Protein AF-A0A7J8LSW7-F1 (afdb_monomer_lite)

Sequence (97 aa):
MAKDQLQVLNALDVAKTQWYHFTAIIIAGMGFFTDAYDLFCISLVTKLLGRIYYHKEGDSTPGTLPSNVSAAINAVAFCGTLAGQLFFGWLGDKMGR

pLDDT: mean 74.0, std 12.19, range [49.66, 90.75]

Foldseek 3Di:
DVVVVVVVVVVVVPPPPDVVVVVVCVVVCVVVVVLVVVLVVLVVVQQVCQQPPQDDPPDPDRRHRPPVVSVVSNVVSVVVVVVVCVVVVVVCVVVPD

Radius of gyration: 23.47 Å; chains: 1; bounding box: 64×25×52 Å

Structure (mmCIF, N/CA/C/O backbone):
data_AF-A0A7J8LSW7-F1
#
_entry.id   AF-A0A7J8LSW7-F1
#
loop_
_atom_site.group_PDB
_atom_site.id
_atom_site.type_symbol
_atom_site.label_atom_id
_atom_site.label_alt_id
_atom_site.label_comp_id
_atom_site.label_asym_id
_atom_site.label_entity_id
_atom_site.label_seq_id
_atom_site.pdbx_PDB_ins_code
_atom_site.Cartn_x
_atom_site.Cartn_y
_atom_site.Cartn_z
_atom_site.occupancy
_atom_site.B_iso_or_equiv
_atom_site.auth_seq_id
_atom_site.auth_comp_id
_atom_site.auth_as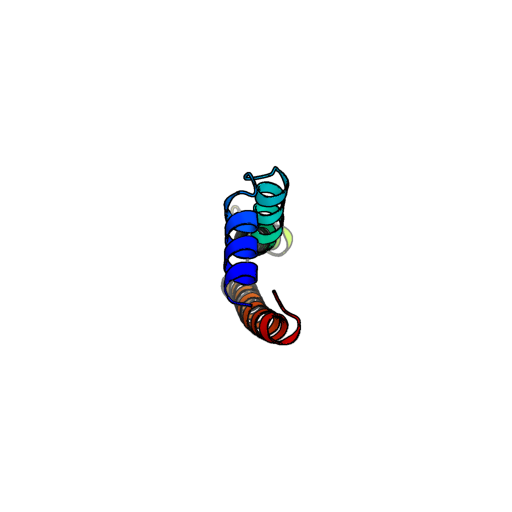ym_id
_atom_site.auth_atom_id
_atom_site.pdbx_PDB_model_num
ATOM 1 N N . MET A 1 1 ? -34.797 -7.515 30.763 1.00 53.44 1 MET A N 1
ATOM 2 C CA . MET A 1 1 ? -34.463 -7.347 29.331 1.00 53.44 1 MET A CA 1
ATOM 3 C C . MET A 1 1 ? -34.016 -5.932 28.977 1.00 53.44 1 MET A C 1
ATOM 5 O O . MET A 1 1 ? -32.828 -5.768 28.773 1.00 53.44 1 MET A O 1
ATOM 9 N N . ALA A 1 2 ? -34.869 -4.895 28.946 1.00 58.81 2 ALA A N 1
ATOM 10 C CA . ALA A 1 2 ? -34.408 -3.535 28.586 1.00 58.81 2 ALA A CA 1
ATOM 11 C C . ALA A 1 2 ? -33.471 -2.881 29.632 1.00 58.81 2 ALA A C 1
ATOM 13 O O . ALA A 1 2 ? -32.554 -2.148 29.274 1.00 58.81 2 ALA A O 1
ATOM 14 N N . LYS A 1 3 ? -33.662 -3.185 30.925 1.00 59.66 3 LYS A N 1
ATOM 15 C CA . LYS A 1 3 ? -32.779 -2.724 32.015 1.00 59.66 3 LYS A CA 1
ATOM 16 C C . LYS A 1 3 ? -31.377 -3.341 31.958 1.00 59.66 3 LYS A C 1
ATOM 18 O O . LYS A 1 3 ? -30.410 -2.629 32.193 1.00 59.66 3 LYS A O 1
ATOM 23 N N . ASP A 1 4 ? -31.269 -4.618 31.589 1.00 60.50 4 ASP A N 1
ATOM 24 C CA . ASP A 1 4 ? -29.978 -5.311 31.457 1.00 60.50 4 ASP A CA 1
ATOM 25 C C . ASP A 1 4 ? -29.140 -4.720 30.316 1.00 60.50 4 ASP A C 1
ATOM 27 O O . ASP A 1 4 ? -27.945 -4.501 30.469 1.00 60.50 4 ASP A O 1
ATOM 31 N N . GLN A 1 5 ? -29.783 -4.378 29.193 1.00 58.84 5 GLN A N 1
ATOM 32 C CA . GLN A 1 5 ? -29.134 -3.723 28.050 1.00 58.84 5 GLN A CA 1
ATOM 33 C C . GLN A 1 5 ? -28.595 -2.334 28.427 1.00 58.84 5 GLN A C 1
ATOM 35 O O . GLN A 1 5 ? -27.455 -2.011 28.115 1.00 58.84 5 GLN A O 1
ATOM 40 N N . LEU A 1 6 ? -29.374 -1.536 29.168 1.00 6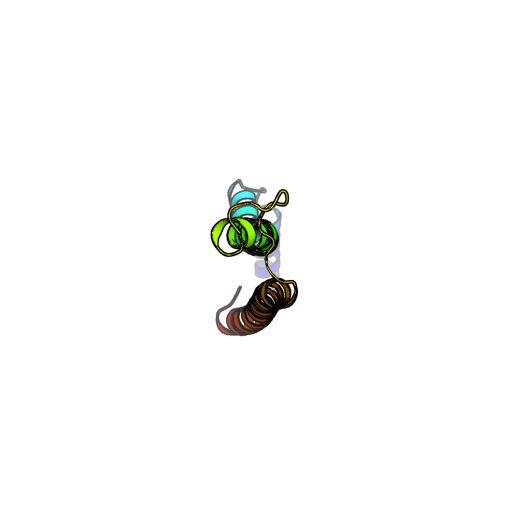2.38 6 LEU A N 1
ATOM 41 C CA . LEU A 1 6 ? -28.931 -0.232 29.680 1.00 62.38 6 LEU A CA 1
ATOM 42 C C . LEU A 1 6 ? -27.750 -0.349 30.652 1.00 62.38 6 LEU A C 1
ATOM 44 O O . LEU A 1 6 ? -26.869 0.506 30.651 1.00 62.38 6 LEU A O 1
ATOM 48 N N . GLN A 1 7 ? -27.714 -1.405 31.463 1.00 60.81 7 GLN A N 1
ATOM 49 C CA . GLN A 1 7 ? -26.630 -1.655 32.409 1.00 60.81 7 GLN A CA 1
ATOM 50 C C . GLN A 1 7 ? -25.342 -2.110 31.706 1.00 60.81 7 GLN A C 1
ATOM 52 O O . GLN A 1 7 ? -24.259 -1.693 32.105 1.00 60.81 7 GLN A O 1
ATOM 57 N N . VAL A 1 8 ? -25.453 -2.900 30.632 1.00 61.69 8 VAL A N 1
ATOM 58 C CA . VAL A 1 8 ? -24.318 -3.270 29.770 1.00 61.69 8 VAL A CA 1
ATOM 59 C C . VAL A 1 8 ? -23.788 -2.058 29.006 1.00 61.69 8 VAL A C 1
ATOM 61 O O . VAL A 1 8 ? -22.577 -1.864 28.981 1.00 61.69 8 VAL A O 1
ATOM 64 N N . LEU A 1 9 ? -24.663 -1.208 28.450 1.00 59.03 9 LEU A N 1
ATOM 65 C CA . LEU A 1 9 ? -24.242 0.044 27.810 1.00 59.03 9 LEU A CA 1
ATOM 66 C C . LEU A 1 9 ? -23.510 0.955 28.799 1.00 59.03 9 LEU A C 1
ATOM 68 O O . LEU A 1 9 ? -22.448 1.460 28.468 1.00 59.03 9 LEU A O 1
ATOM 72 N N . ASN A 1 10 ? -24.030 1.116 30.018 1.00 63.12 10 ASN A N 1
ATOM 73 C CA . ASN A 1 10 ? -23.414 1.952 31.050 1.00 63.12 10 ASN A CA 1
ATOM 74 C C . ASN A 1 10 ? -22.081 1.357 31.554 1.00 63.12 10 ASN A C 1
ATOM 76 O O . ASN A 1 10 ? -21.122 2.085 31.768 1.00 63.12 10 ASN A O 1
ATOM 80 N N . ALA A 1 11 ? -21.963 0.028 31.658 1.00 61.81 11 ALA A N 1
ATOM 81 C CA . ALA A 1 11 ? -20.691 -0.637 31.958 1.00 61.81 11 ALA A CA 1
ATOM 82 C C . ALA A 1 11 ? -19.654 -0.489 30.827 1.00 61.81 11 ALA A C 1
ATOM 84 O O . ALA A 1 11 ? -18.459 -0.413 31.113 1.00 61.81 11 ALA A O 1
ATOM 85 N N . LEU A 1 12 ? -20.102 -0.419 29.566 1.00 58.81 12 LEU A N 1
ATOM 86 C CA . LEU A 1 12 ? -19.259 -0.090 28.413 1.00 58.81 12 LEU A CA 1
ATOM 87 C C . LEU A 1 12 ? -18.822 1.386 28.434 1.00 58.81 12 LEU A C 1
ATOM 89 O O . LEU A 1 12 ? -17.667 1.676 28.148 1.00 58.81 12 LEU A O 1
ATOM 93 N N . ASP A 1 13 ? -19.727 2.298 28.805 1.00 59.97 13 ASP A N 1
ATOM 94 C CA . ASP A 1 13 ? -19.505 3.757 28.853 1.00 59.97 13 ASP A CA 1
ATOM 95 C C . ASP A 1 13 ? -18.608 4.179 30.034 1.00 59.97 13 ASP A C 1
ATOM 97 O O . ASP A 1 13 ? -17.842 5.137 29.957 1.00 59.97 13 ASP A O 1
ATOM 101 N N . VAL A 1 14 ? -18.674 3.436 31.144 1.00 58.91 14 VAL A N 1
ATOM 102 C CA . VAL A 1 14 ? -17.860 3.644 32.356 1.00 58.91 14 VAL A CA 1
ATOM 103 C C . VAL A 1 14 ? -16.513 2.909 32.280 1.00 58.91 14 VAL A C 1
ATOM 105 O O . VAL A 1 14 ? -15.633 3.123 33.123 1.00 58.91 14 VAL A O 1
ATOM 108 N N . ALA A 1 15 ? -16.293 2.073 31.259 1.00 56.78 15 ALA A N 1
ATOM 109 C CA . ALA A 1 15 ? -14.999 1.452 31.020 1.00 56.78 15 ALA A CA 1
ATOM 110 C C . ALA A 1 15 ? -13.966 2.539 30.678 1.00 56.78 15 ALA A C 1
ATOM 112 O O . ALA A 1 15 ? -13.942 3.093 29.581 1.00 56.78 15 ALA A O 1
ATOM 113 N N . LYS A 1 16 ? -13.099 2.861 31.649 1.00 52.31 16 LYS A N 1
ATOM 114 C CA . LYS A 1 16 ? -11.978 3.796 31.476 1.00 52.31 16 LYS A CA 1
ATOM 115 C C . LYS A 1 16 ? -11.238 3.478 30.180 1.00 52.31 16 LYS A C 1
ATOM 117 O O . LYS A 1 16 ? -10.964 2.308 29.918 1.00 52.31 16 LYS A O 1
ATOM 122 N N . THR A 1 17 ? -10.833 4.511 29.439 1.00 56.62 17 THR A N 1
ATOM 123 C CA . THR A 1 17 ? -9.901 4.409 28.308 1.00 56.62 17 THR A CA 1
ATOM 124 C C . THR A 1 17 ? -8.616 3.731 28.774 1.00 56.62 17 THR A C 1
ATOM 126 O O . THR A 1 17 ? -7.686 4.354 29.287 1.00 56.62 17 THR A O 1
ATOM 129 N N . GLN A 1 18 ? -8.618 2.409 28.692 1.00 56.91 18 GLN A N 1
ATOM 130 C CA . GLN A 1 18 ? -7.546 1.549 29.148 1.00 56.91 18 GLN A CA 1
ATOM 131 C C . GLN A 1 18 ? -6.441 1.609 28.094 1.00 56.91 18 GLN A C 1
ATOM 133 O O . GLN A 1 18 ? -6.732 1.793 26.912 1.00 56.91 18 GLN A O 1
ATOM 138 N N . TRP A 1 19 ? -5.188 1.372 28.482 1.00 63.81 19 TRP A N 1
ATOM 139 C CA . TRP A 1 19 ? -4.070 1.212 27.539 1.00 63.81 19 TRP A CA 1
ATOM 140 C C . TRP A 1 19 ? -4.393 0.270 26.363 1.00 63.81 19 TRP A C 1
ATOM 142 O O . TRP A 1 19 ? -3.922 0.483 25.255 1.00 63.81 19 TRP A O 1
ATOM 152 N N . TYR A 1 20 ? -5.287 -0.696 26.576 1.00 65.81 20 TYR A N 1
ATOM 153 C CA . TYR A 1 20 ? -5.825 -1.589 25.551 1.00 65.81 20 TYR A CA 1
ATOM 154 C C . TYR A 1 20 ? -6.575 -0.887 24.410 1.00 65.81 20 TYR A C 1
ATOM 156 O O . TYR A 1 20 ? -6.474 -1.343 23.279 1.00 65.81 20 TYR A O 1
ATOM 164 N N . HIS A 1 21 ? -7.289 0.215 24.660 1.00 74.25 21 HIS A N 1
ATOM 165 C CA . HIS A 1 21 ? -7.946 0.983 23.593 1.00 74.25 21 HIS A CA 1
ATOM 166 C C . HIS A 1 21 ? -6.902 1.663 22.705 1.00 74.25 21 HIS A C 1
ATOM 168 O O . HIS A 1 21 ? -7.026 1.658 21.485 1.00 74.25 21 HIS A O 1
ATOM 174 N N . PHE A 1 22 ? -5.830 2.182 23.307 1.00 78.56 22 PHE A N 1
ATOM 175 C CA . PHE A 1 22 ? -4.708 2.748 22.564 1.00 78.56 22 PHE A CA 1
ATOM 176 C C . PHE A 1 22 ? -3.982 1.674 21.744 1.00 78.56 22 PHE A C 1
ATOM 178 O O . PHE A 1 22 ? -3.734 1.866 20.557 1.00 78.56 22 PHE A O 1
ATOM 185 N N . THR A 1 23 ? -3.715 0.504 22.334 1.00 79.06 23 THR A N 1
ATOM 186 C CA . THR A 1 23 ? -3.127 -0.633 21.614 1.00 79.06 23 THR A CA 1
ATOM 187 C C . THR A 1 23 ? -4.033 -1.119 20.481 1.00 79.06 23 THR A C 1
ATOM 189 O O . THR A 1 23 ? -3.536 -1.382 19.392 1.00 79.06 23 THR A O 1
ATOM 192 N N . ALA A 1 24 ? -5.353 -1.178 20.688 1.00 83.81 24 ALA A N 1
ATOM 193 C CA . ALA A 1 24 ? -6.314 -1.546 19.650 1.00 83.81 24 ALA A CA 1
ATOM 194 C C . ALA A 1 24 ? -6.313 -0.546 18.484 1.00 83.81 24 ALA A C 1
ATOM 196 O O . ALA A 1 24 ? -6.311 -0.964 17.330 1.00 83.81 24 ALA A O 1
ATOM 197 N N . ILE A 1 25 ? -6.235 0.759 18.770 1.00 85.38 25 ILE A N 1
ATOM 198 C CA . ILE A 1 25 ? -6.097 1.800 17.741 1.00 85.38 25 ILE A CA 1
ATOM 199 C C . ILE A 1 25 ? -4.793 1.621 16.957 1.00 85.38 25 ILE A C 1
ATOM 201 O O . ILE A 1 25 ? -4.812 1.709 15.733 1.00 85.38 25 ILE A O 1
ATOM 205 N N . ILE A 1 26 ? -3.673 1.335 17.631 1.00 87.44 26 ILE A N 1
ATOM 206 C CA . ILE A 1 26 ? -2.386 1.102 16.957 1.00 87.44 26 ILE A CA 1
ATOM 207 C C . ILE A 1 26 ? -2.463 -0.137 16.061 1.00 87.44 26 ILE A C 1
ATOM 209 O O . ILE A 1 26 ? -2.098 -0.052 14.894 1.00 87.44 26 ILE A O 1
ATOM 213 N N . ILE A 1 27 ? -2.966 -1.265 16.575 1.00 86.94 27 ILE A N 1
ATOM 214 C CA . ILE A 1 27 ? -3.079 -2.525 15.823 1.00 86.94 27 ILE A CA 1
ATOM 215 C C . ILE A 1 27 ? -3.978 -2.340 14.597 1.00 86.94 27 ILE A C 1
ATOM 217 O O . ILE A 1 27 ? -3.585 -2.716 13.495 1.00 86.94 27 ILE A O 1
ATOM 221 N N . ALA A 1 28 ? -5.145 -1.711 14.766 1.00 85.31 28 ALA A N 1
ATOM 222 C CA . ALA A 1 28 ? -6.04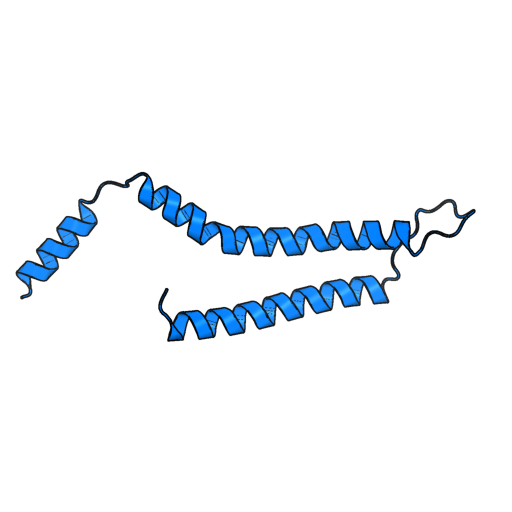3 -1.400 13.658 1.00 85.31 28 ALA A CA 1
ATOM 223 C C . ALA A 1 28 ? -5.406 -0.413 12.660 1.00 85.31 28 ALA A C 1
ATOM 225 O O . ALA A 1 28 ? -5.561 -0.557 11.448 1.00 85.31 28 ALA A O 1
ATOM 226 N N . GLY A 1 29 ? -4.646 0.565 13.157 1.00 87.00 29 GLY A N 1
ATOM 227 C CA . GLY A 1 29 ? -3.938 1.558 12.351 1.00 87.00 29 GLY A CA 1
ATOM 228 C C . GLY A 1 29 ? -2.741 1.006 11.573 1.00 87.00 29 GLY A C 1
ATOM 229 O O . GLY A 1 29 ? -2.372 1.595 10.556 1.00 87.00 29 GLY A O 1
ATOM 230 N N . MET A 1 30 ? -2.160 -0.130 11.985 1.00 89.31 30 MET A N 1
ATOM 231 C CA . MET A 1 30 ? -1.024 -0.737 11.278 1.00 89.31 30 MET A CA 1
ATOM 232 C C . MET A 1 30 ? -1.369 -1.097 9.830 1.00 89.31 30 MET A C 1
ATOM 234 O O . MET A 1 30 ? -0.515 -0.955 8.965 1.00 89.31 30 MET A O 1
ATOM 238 N N . GLY A 1 31 ? -2.614 -1.491 9.539 1.00 84.62 31 GLY A N 1
ATOM 239 C CA . GLY A 1 31 ? -3.037 -1.812 8.171 1.00 84.62 31 GLY A CA 1
ATOM 240 C C . GLY A 1 31 ? -2.951 -0.610 7.225 1.00 84.62 31 GLY A C 1
ATOM 241 O O . GLY A 1 31 ? -2.332 -0.696 6.168 1.00 84.62 31 GLY A O 1
ATOM 242 N N . PHE A 1 32 ? -3.497 0.539 7.636 1.00 82.94 32 PHE A N 1
ATOM 243 C CA . PHE A 1 32 ? -3.410 1.782 6.858 1.00 82.94 32 PHE A CA 1
ATOM 244 C C . PHE A 1 32 ? -1.972 2.308 6.777 1.00 82.94 32 PHE A C 1
ATOM 246 O O . PHE A 1 32 ? -1.544 2.826 5.747 1.00 82.94 32 PHE A O 1
ATOM 253 N N . PHE A 1 33 ? -1.204 2.141 7.856 1.00 87.12 33 PHE A N 1
ATOM 254 C CA . PHE A 1 33 ? 0.209 2.499 7.876 1.00 87.12 33 PHE A CA 1
ATOM 255 C C . PHE A 1 33 ? 1.019 1.690 6.855 1.00 87.12 33 PHE A C 1
ATOM 257 O O . PHE A 1 33 ? 1.808 2.270 6.112 1.00 87.12 33 PHE A O 1
ATOM 264 N N . THR A 1 34 ? 0.813 0.373 6.788 1.00 84.62 34 THR A N 1
ATOM 265 C CA . THR A 1 34 ? 1.500 -0.497 5.826 1.00 84.62 34 THR A CA 1
ATOM 266 C C . THR A 1 34 ? 1.106 -0.183 4.381 1.00 84.62 34 THR A C 1
ATOM 268 O O . THR A 1 34 ? 1.989 -0.147 3.531 1.00 84.62 34 THR A O 1
ATOM 271 N N . ASP A 1 35 ? -0.169 0.111 4.104 1.00 85.38 35 ASP A N 1
ATOM 272 C CA . ASP A 1 35 ? -0.634 0.501 2.760 1.00 85.38 35 ASP A CA 1
ATOM 273 C C . ASP A 1 35 ? 0.031 1.805 2.281 1.00 85.38 35 ASP A C 1
ATOM 275 O O . ASP A 1 35 ? 0.623 1.868 1.202 1.00 85.38 35 ASP A O 1
ATOM 279 N N . ALA A 1 36 ? 0.040 2.837 3.132 1.00 86.19 36 ALA A N 1
ATOM 280 C CA . ALA A 1 36 ? 0.726 4.088 2.822 1.00 86.19 36 ALA A CA 1
ATOM 281 C C . ALA A 1 36 ? 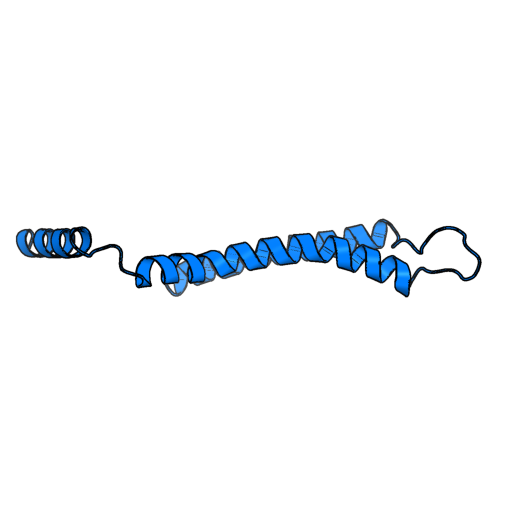2.242 3.882 2.652 1.00 86.19 36 ALA A C 1
ATOM 283 O O . ALA A 1 36 ? 2.841 4.435 1.727 1.00 86.19 36 ALA A O 1
ATOM 284 N N . TYR A 1 37 ? 2.866 3.083 3.524 1.00 88.38 37 TYR A N 1
ATOM 285 C CA . TYR A 1 37 ? 4.294 2.775 3.456 1.00 88.38 37 TYR A CA 1
ATOM 286 C C . TYR A 1 37 ? 4.682 2.140 2.116 1.00 88.38 37 TYR A C 1
ATOM 288 O O . TYR A 1 37 ? 5.659 2.579 1.507 1.00 88.38 37 TYR A O 1
ATOM 296 N N . ASP A 1 38 ? 3.907 1.167 1.629 1.00 85.56 38 ASP A N 1
ATOM 297 C CA . ASP A 1 38 ? 4.186 0.489 0.361 1.00 85.56 38 ASP A CA 1
ATOM 298 C C . ASP A 1 38 ? 4.156 1.470 -0.825 1.00 85.56 38 ASP A C 1
ATOM 300 O O . ASP A 1 38 ? 5.122 1.568 -1.592 1.00 85.56 38 ASP A O 1
ATOM 304 N N . LEU A 1 39 ? 3.119 2.316 -0.902 1.00 83.88 39 LEU A N 1
ATOM 305 C CA . LEU A 1 39 ? 2.996 3.343 -1.945 1.00 83.88 39 LEU A CA 1
ATOM 306 C C . LEU A 1 39 ? 4.160 4.349 -1.940 1.00 83.88 39 LEU A C 1
ATOM 308 O O . LEU A 1 39 ? 4.623 4.772 -3.004 1.00 83.88 39 LEU A O 1
ATOM 312 N N . PHE A 1 40 ? 4.679 4.719 -0.765 1.00 85.19 40 PHE A N 1
ATOM 313 C CA . PHE A 1 40 ? 5.861 5.582 -0.673 1.00 85.19 40 PHE A CA 1
ATOM 314 C C . PHE A 1 40 ? 7.150 4.854 -1.070 1.00 85.19 40 PHE A C 1
ATOM 316 O O . PHE A 1 40 ? 7.993 5.420 -1.779 1.00 85.19 40 PHE A O 1
ATOM 323 N N . CYS A 1 41 ? 7.312 3.601 -0.646 1.00 87.12 41 CYS A N 1
ATOM 324 C CA . CYS A 1 41 ? 8.497 2.802 -0.931 1.00 87.12 41 CYS A CA 1
ATOM 325 C C . CYS A 1 41 ? 8.667 2.514 -2.425 1.00 87.12 41 CYS A C 1
ATOM 327 O O . CYS A 1 41 ? 9.793 2.576 -2.923 1.00 87.12 41 CYS A O 1
ATOM 329 N N . ILE A 1 42 ? 7.584 2.298 -3.173 1.00 84.50 42 ILE A N 1
ATOM 330 C CA . ILE A 1 42 ? 7.630 2.049 -4.624 1.00 84.50 42 ILE A CA 1
ATOM 331 C C . ILE A 1 42 ? 8.349 3.169 -5.399 1.00 84.50 42 ILE A C 1
ATOM 333 O O . ILE A 1 42 ? 9.140 2.895 -6.307 1.00 84.50 42 ILE A O 1
ATOM 337 N N . SER A 1 43 ? 8.172 4.435 -5.012 1.00 80.38 43 SER A N 1
ATOM 338 C CA . SER A 1 43 ? 8.880 5.570 -5.633 1.00 80.38 43 SER A CA 1
ATOM 339 C C . SER A 1 43 ? 10.399 5.523 -5.407 1.00 80.38 43 SER A C 1
ATOM 341 O O . SER A 1 43 ? 11.188 5.909 -6.272 1.00 80.38 43 SER A O 1
ATOM 343 N N . LEU A 1 44 ? 10.842 5.018 -4.253 1.00 82.75 44 LEU A N 1
ATOM 344 C CA . LEU A 1 44 ? 12.264 4.830 -3.957 1.00 82.75 44 LEU A CA 1
ATOM 345 C C . LEU A 1 44 ? 12.826 3.600 -4.675 1.00 82.75 44 LEU A C 1
ATOM 347 O O . LEU A 1 44 ? 13.911 3.671 -5.253 1.00 82.75 44 LEU A O 1
ATOM 351 N N . VAL A 1 45 ? 12.076 2.497 -4.693 1.00 83.19 45 VAL A N 1
ATOM 352 C CA . VAL A 1 45 ? 12.463 1.247 -5.361 1.00 83.19 45 VAL A CA 1
ATOM 353 C C . VAL A 1 45 ? 12.601 1.453 -6.869 1.00 83.19 45 VAL A C 1
ATOM 355 O O . VAL A 1 45 ? 13.588 1.018 -7.454 1.00 83.19 45 VAL A O 1
ATOM 358 N N . THR A 1 46 ? 11.682 2.178 -7.510 1.00 77.88 46 THR A N 1
ATOM 359 C CA . THR A 1 46 ? 11.772 2.499 -8.948 1.00 77.88 46 THR A CA 1
ATOM 360 C C . THR A 1 46 ? 13.004 3.347 -9.284 1.00 77.88 46 THR A C 1
ATOM 362 O O . THR A 1 46 ? 13.679 3.074 -10.279 1.00 77.88 46 THR A O 1
ATOM 365 N N . LYS A 1 47 ? 13.363 4.320 -8.433 1.00 73.69 47 LYS A N 1
ATOM 366 C CA . LYS A 1 47 ? 14.612 5.097 -8.567 1.00 73.69 47 LYS A CA 1
ATOM 367 C C . LYS A 1 47 ? 15.855 4.220 -8.396 1.00 73.69 47 LYS A C 1
ATOM 369 O O . LYS A 1 47 ? 16.811 4.360 -9.156 1.00 73.69 47 LYS A O 1
ATOM 374 N N . LEU A 1 48 ? 15.838 3.310 -7.423 1.00 78.88 48 LEU A N 1
ATOM 375 C CA . LEU A 1 48 ? 16.933 2.375 -7.170 1.00 78.88 48 LEU A CA 1
ATOM 376 C C . LEU A 1 48 ? 17.121 1.401 -8.346 1.00 78.88 48 LEU A C 1
ATOM 378 O O . LEU A 1 48 ? 18.237 1.229 -8.827 1.00 78.88 48 LEU A O 1
ATOM 382 N N . LEU A 1 49 ? 16.031 0.825 -8.861 1.00 75.12 49 LEU A N 1
ATOM 383 C CA . LEU A 1 49 ? 16.046 -0.076 -10.017 1.00 75.12 49 LEU A CA 1
ATOM 384 C C . LEU A 1 49 ? 16.557 0.614 -11.284 1.00 75.12 49 LEU A C 1
ATOM 386 O O . LEU A 1 49 ? 17.352 0.021 -12.011 1.00 75.12 49 LEU A O 1
ATOM 390 N N . GLY A 1 50 ? 16.166 1.869 -11.525 1.00 71.12 50 GLY A N 1
ATOM 391 C CA . GLY A 1 50 ? 16.721 2.671 -12.620 1.00 71.12 50 GLY A CA 1
ATOM 392 C C . GLY A 1 50 ? 18.242 2.798 -12.530 1.00 71.12 50 GLY A C 1
ATOM 393 O O . GLY A 1 50 ? 18.942 2.629 -13.527 1.00 71.12 50 GLY A O 1
ATOM 394 N N . ARG A 1 51 ? 18.765 3.004 -11.317 1.00 68.75 51 ARG A N 1
ATOM 395 C CA . ARG A 1 51 ? 20.201 3.177 -11.088 1.00 68.75 51 ARG A CA 1
ATOM 396 C C . ARG A 1 51 ? 21.001 1.874 -11.156 1.00 68.75 51 ARG A C 1
ATOM 398 O O . ARG A 1 51 ? 22.176 1.933 -11.487 1.00 68.75 51 ARG A O 1
ATOM 405 N N . ILE A 1 52 ? 20.399 0.728 -10.841 1.00 71.00 52 ILE A N 1
ATOM 406 C CA . ILE A 1 52 ? 21.078 -0.580 -10.882 1.00 71.00 52 ILE A CA 1
ATOM 407 C C . ILE A 1 52 ? 21.027 -1.188 -12.288 1.00 71.00 52 ILE A C 1
ATOM 409 O O . ILE A 1 52 ? 22.039 -1.681 -12.773 1.00 71.00 52 ILE A O 1
ATOM 413 N N . TYR A 1 53 ? 19.865 -1.151 -12.948 1.00 66.44 53 TYR A N 1
ATOM 414 C CA . TYR A 1 53 ? 19.636 -1.882 -14.202 1.00 66.44 53 TYR A CA 1
ATOM 415 C C . TYR A 1 53 ? 19.735 -1.025 -15.469 1.00 66.44 53 TYR A C 1
ATOM 417 O O . TYR A 1 53 ? 19.982 -1.568 -16.541 1.00 66.44 53 TYR A O 1
ATOM 425 N N . TYR A 1 54 ? 19.552 0.295 -15.372 1.00 63.56 54 TYR A N 1
ATOM 426 C CA . TYR A 1 54 ? 19.593 1.213 -16.521 1.00 63.56 54 TYR A CA 1
ATOM 427 C C . TYR A 1 54 ? 20.770 2.193 -16.449 1.00 63.56 54 TYR A C 1
ATOM 429 O O . TYR A 1 54 ? 20.737 3.271 -17.042 1.00 63.56 54 TYR A O 1
ATOM 437 N N . HIS A 1 55 ? 21.832 1.820 -15.735 1.00 60.28 55 HIS A N 1
ATOM 438 C CA . HIS A 1 55 ? 23.085 2.562 -15.743 1.00 60.28 55 HIS A CA 1
ATOM 439 C C . HIS A 1 55 ? 23.912 2.186 -16.977 1.00 60.28 55 HIS A C 1
ATOM 441 O O . HIS A 1 55 ? 24.230 1.017 -17.185 1.00 60.28 55 HIS A O 1
ATOM 447 N N . LYS A 1 56 ? 24.247 3.177 -17.807 1.00 56.91 56 LYS A N 1
ATOM 448 C CA . LYS A 1 56 ? 25.218 3.028 -18.895 1.00 56.91 56 LYS A CA 1
ATOM 449 C C . LYS A 1 56 ? 26.562 3.564 -18.421 1.00 56.91 56 LYS A C 1
ATOM 451 O O . LYS A 1 56 ? 26.640 4.709 -17.976 1.00 56.91 56 LYS A O 1
ATOM 456 N N . GLU A 1 57 ? 27.609 2.751 -18.522 1.00 49.66 57 GLU A N 1
ATOM 457 C CA . GLU A 1 57 ? 28.965 3.198 -18.203 1.00 49.66 57 GLU A CA 1
ATOM 458 C C . GLU A 1 57 ? 29.378 4.326 -19.164 1.00 49.66 57 GLU A C 1
ATOM 460 O O . GLU A 1 57 ? 29.373 4.146 -20.382 1.00 49.66 57 GLU A O 1
ATOM 465 N N . GLY A 1 58 ? 29.684 5.507 -18.613 1.00 56.38 58 GLY A N 1
ATOM 466 C CA . GLY A 1 58 ? 30.086 6.704 -19.367 1.00 56.38 58 GLY A CA 1
ATOM 467 C C . GLY A 1 58 ? 29.031 7.812 -19.492 1.00 56.38 58 GLY A C 1
ATOM 468 O O . GLY A 1 58 ? 29.349 8.877 -20.017 1.00 56.38 58 GLY A O 1
ATOM 469 N N . ASP A 1 59 ? 27.806 7.610 -18.998 1.00 54.84 59 ASP A N 1
ATOM 470 C CA . ASP A 1 59 ? 26.767 8.648 -18.987 1.00 54.84 59 ASP A CA 1
ATOM 471 C C . ASP A 1 59 ? 26.889 9.539 -17.733 1.00 54.84 59 ASP A C 1
ATOM 473 O O . ASP A 1 59 ? 27.056 9.050 -16.613 1.00 54.84 59 ASP A O 1
ATOM 477 N N . SER A 1 60 ? 26.819 10.861 -17.909 1.00 56.50 60 SER A N 1
ATOM 478 C CA . SER A 1 60 ? 26.894 11.851 -16.820 1.00 56.50 60 SER A CA 1
ATOM 479 C C . SER A 1 60 ? 25.620 11.897 -15.974 1.00 56.50 60 SER A C 1
ATOM 481 O O . SER A 1 60 ? 25.587 12.547 -14.925 1.00 56.50 60 SER A O 1
ATOM 483 N N . THR A 1 61 ? 24.575 11.191 -16.409 1.00 55.47 61 THR A N 1
ATOM 484 C CA . THR A 1 61 ? 23.295 11.105 -15.717 1.00 55.47 61 THR A CA 1
ATOM 485 C C . THR A 1 61 ? 23.116 9.742 -15.035 1.00 55.47 61 THR A C 1
ATOM 487 O O . THR A 1 61 ? 23.428 8.697 -15.610 1.00 55.47 61 THR A O 1
ATOM 490 N N . PRO A 1 62 ? 22.636 9.703 -13.775 1.00 58.16 62 PRO A N 1
ATOM 491 C CA . PRO A 1 62 ? 22.336 8.438 -13.114 1.00 58.16 62 PRO A CA 1
ATOM 492 C C . PRO A 1 62 ? 21.257 7.685 -13.904 1.00 58.16 62 PRO A C 1
ATOM 494 O O . PRO A 1 62 ? 20.299 8.298 -14.372 1.00 58.16 62 PRO A O 1
ATOM 497 N N . GLY A 1 63 ? 21.407 6.360 -14.029 1.00 59.75 63 GLY A N 1
ATOM 498 C CA . GLY A 1 63 ? 20.454 5.514 -14.750 1.00 59.75 63 GLY A CA 1
ATOM 499 C C . GLY A 1 63 ? 19.027 5.760 -14.265 1.00 59.75 63 GLY A C 1
ATOM 500 O O . GLY A 1 63 ? 18.752 5.708 -13.064 1.00 59.75 63 GLY A O 1
ATOM 501 N N . THR A 1 64 ? 18.125 6.079 -15.189 1.00 60.72 64 THR A N 1
ATOM 502 C CA . THR A 1 64 ? 16.710 6.306 -14.891 1.00 60.72 64 THR A CA 1
ATOM 503 C C . THR A 1 64 ? 15.887 5.178 -15.482 1.00 60.72 64 THR A C 1
ATOM 505 O O . THR A 1 64 ? 16.146 4.697 -16.585 1.00 60.72 64 THR A O 1
ATOM 508 N N . LEU A 1 65 ? 14.902 4.717 -14.715 1.00 62.69 65 LEU A N 1
ATOM 509 C CA . LEU A 1 65 ? 13.997 3.683 -15.182 1.00 62.69 65 LEU A CA 1
ATOM 510 C C . LEU A 1 65 ? 13.141 4.270 -16.321 1.00 62.69 65 LEU A C 1
ATOM 512 O O . LEU A 1 65 ? 12.571 5.348 -16.123 1.00 62.69 65 LEU A O 1
ATOM 516 N N . PRO A 1 66 ? 13.021 3.602 -17.486 1.00 67.44 66 PRO A N 1
ATOM 517 C CA . PRO A 1 66 ? 12.180 4.086 -18.574 1.00 67.44 66 PRO A CA 1
ATOM 518 C C . PRO A 1 66 ? 10.756 4.335 -18.072 1.00 67.44 66 PRO A C 1
ATOM 520 O O . PRO A 1 66 ? 10.220 3.523 -17.313 1.00 67.44 66 PRO A O 1
ATOM 523 N N . SER A 1 67 ? 10.130 5.427 -18.519 1.00 68.88 67 SER A N 1
ATOM 524 C CA . SER A 1 67 ? 8.785 5.847 -18.088 1.00 68.88 67 SER A CA 1
ATOM 525 C C . SER A 1 67 ? 7.738 4.738 -18.216 1.00 68.88 67 SER A C 1
ATOM 527 O O . SER A 1 67 ? 6.844 4.622 -17.387 1.00 68.88 67 SER A O 1
ATOM 529 N N . ASN A 1 68 ? 7.882 3.880 -19.225 1.00 71.62 68 ASN A N 1
ATOM 530 C CA . ASN A 1 68 ? 6.996 2.747 -19.479 1.00 71.62 68 ASN A CA 1
ATOM 531 C C . ASN A 1 68 ? 7.060 1.704 -18.347 1.00 71.62 68 ASN A C 1
ATOM 533 O O . ASN A 1 68 ? 6.045 1.129 -17.964 1.00 71.62 68 ASN A O 1
ATOM 537 N N . VAL A 1 69 ? 8.257 1.466 -17.803 1.00 72.25 69 VAL A N 1
ATOM 538 C CA . VAL A 1 69 ? 8.507 0.456 -16.765 1.00 72.25 69 VAL A CA 1
ATOM 539 C C . VAL A 1 69 ? 8.144 1.008 -15.388 1.00 72.25 69 VAL A C 1
ATOM 541 O O . VAL A 1 69 ? 7.527 0.303 -14.595 1.00 72.25 69 VAL A O 1
ATOM 544 N N . SER A 1 70 ? 8.449 2.279 -15.106 1.00 73.31 70 SER A N 1
ATOM 545 C CA . SER A 1 70 ? 7.998 2.927 -13.866 1.00 73.31 70 SER A CA 1
ATOM 546 C C . SER A 1 70 ? 6.474 3.050 -13.807 1.00 73.31 70 SER A C 1
ATOM 548 O O . SER A 1 70 ? 5.882 2.767 -12.767 1.00 73.31 70 SER A O 1
ATOM 550 N N . ALA A 1 71 ? 5.827 3.390 -14.927 1.00 77.50 71 ALA A N 1
ATOM 551 C CA . ALA A 1 71 ? 4.372 3.405 -15.028 1.00 77.50 71 ALA A CA 1
ATOM 552 C C . ALA A 1 71 ? 3.775 2.011 -14.804 1.00 77.50 71 ALA A C 1
ATOM 554 O O . ALA A 1 71 ? 2.798 1.894 -14.071 1.00 77.50 71 ALA A O 1
ATOM 555 N N . ALA A 1 72 ? 4.377 0.956 -15.365 1.00 83.00 72 ALA A N 1
ATOM 556 C CA . ALA A 1 72 ? 3.930 -0.419 -15.149 1.00 83.00 72 ALA A CA 1
ATOM 557 C C . ALA A 1 72 ? 4.036 -0.851 -13.677 1.00 83.00 72 ALA A C 1
ATOM 559 O O . ALA A 1 72 ? 3.089 -1.424 -13.148 1.00 83.00 72 ALA A O 1
ATOM 560 N N . ILE A 1 73 ? 5.144 -0.541 -12.995 1.00 82.06 73 ILE A N 1
ATOM 561 C CA . ILE A 1 73 ? 5.327 -0.876 -11.572 1.00 82.06 73 ILE A CA 1
ATOM 562 C C . ILE A 1 73 ? 4.290 -0.150 -10.708 1.00 82.06 73 ILE A C 1
ATOM 564 O O . ILE A 1 73 ? 3.630 -0.779 -9.883 1.00 82.06 73 ILE A O 1
ATOM 568 N N . ASN A 1 74 ? 4.094 1.150 -10.937 1.00 82.56 74 ASN A N 1
ATOM 569 C CA . ASN A 1 74 ? 3.081 1.922 -10.218 1.00 82.56 74 ASN A CA 1
ATOM 570 C C . ASN A 1 74 ? 1.663 1.405 -10.511 1.00 82.56 74 ASN A C 1
ATOM 572 O O . ASN A 1 74 ? 0.852 1.284 -9.600 1.00 82.56 74 ASN A O 1
ATOM 576 N N . ALA A 1 75 ? 1.363 1.065 -11.768 1.00 85.62 75 ALA A N 1
ATOM 577 C CA . ALA A 1 75 ? 0.064 0.525 -12.158 1.00 85.62 75 ALA A CA 1
ATOM 578 C C . ALA A 1 75 ? -0.222 -0.820 -11.479 1.00 85.62 75 ALA A C 1
ATOM 580 O O . ALA A 1 75 ? -1.313 -1.013 -10.951 1.00 85.62 75 ALA A O 1
ATOM 581 N N . VAL A 1 76 ? 0.760 -1.728 -11.439 1.00 88.19 76 VAL A N 1
ATOM 582 C CA . VAL A 1 76 ? 0.628 -3.017 -10.745 1.00 88.19 76 VAL A CA 1
ATOM 583 C C . VAL A 1 76 ? 0.397 -2.809 -9.252 1.00 88.19 76 VAL A C 1
ATOM 585 O O . VAL A 1 76 ? -0.475 -3.469 -8.691 1.00 88.19 76 VAL A O 1
ATOM 588 N N . ALA A 1 77 ? 1.109 -1.873 -8.623 1.00 86.94 77 ALA A N 1
ATOM 589 C CA . ALA A 1 77 ? 0.895 -1.541 -7.221 1.00 86.94 77 ALA A CA 1
ATOM 590 C C . ALA A 1 77 ? -0.533 -1.043 -6.956 1.00 86.94 77 ALA A C 1
ATOM 592 O O . ALA A 1 77 ? -1.222 -1.595 -6.105 1.00 86.94 77 ALA A O 1
ATOM 593 N N . PHE A 1 78 ? -1.029 -0.083 -7.745 1.00 87.25 78 PHE A N 1
ATOM 594 C CA . PHE A 1 78 ? -2.400 0.415 -7.600 1.00 87.25 78 PHE A CA 1
ATOM 595 C C . PHE A 1 78 ? -3.458 -0.661 -7.864 1.00 87.25 78 PHE A C 1
ATOM 597 O O . PHE A 1 78 ? -4.452 -0.739 -7.141 1.00 87.25 78 PHE A O 1
ATOM 604 N N . CYS A 1 79 ? -3.254 -1.515 -8.871 1.00 90.38 79 CYS A N 1
ATOM 605 C CA . CYS A 1 79 ? -4.133 -2.657 -9.120 1.00 90.38 79 CYS A CA 1
ATOM 606 C C . CYS A 1 79 ? -4.121 -3.649 -7.950 1.00 90.38 79 CYS A C 1
ATOM 608 O O . CYS A 1 79 ? -5.178 -4.158 -7.579 1.00 90.38 79 CYS A O 1
ATOM 610 N N . GLY A 1 80 ? -2.951 -3.900 -7.356 1.00 88.25 80 GLY A N 1
ATOM 611 C CA . GLY A 1 80 ? -2.791 -4.727 -6.164 1.00 88.25 80 GLY A CA 1
ATOM 612 C C . GLY A 1 80 ? -3.546 -4.158 -4.964 1.00 88.25 80 GLY A C 1
ATOM 613 O O . GLY A 1 80 ? -4.324 -4.883 -4.346 1.00 88.25 80 GLY A O 1
ATOM 614 N N . THR A 1 81 ? -3.403 -2.857 -4.690 1.00 86.69 81 THR A N 1
ATOM 615 C CA . THR A 1 81 ? -4.139 -2.167 -3.620 1.00 86.69 81 THR A CA 1
ATOM 616 C C . THR A 1 81 ? -5.649 -2.241 -3.841 1.00 86.69 81 THR A C 1
ATOM 618 O O . THR A 1 81 ? -6.381 -2.604 -2.922 1.00 86.69 81 THR A O 1
ATOM 621 N N . LEU A 1 82 ? -6.132 -1.978 -5.061 1.00 89.00 82 LEU A N 1
ATOM 622 C CA . LEU A 1 82 ? -7.558 -2.068 -5.396 1.00 89.00 82 LEU A CA 1
ATOM 623 C C . LEU A 1 82 ? -8.102 -3.486 -5.159 1.00 89.00 82 LEU A C 1
ATOM 625 O O . LEU A 1 82 ? -9.125 -3.665 -4.500 1.00 89.00 82 LEU A O 1
ATOM 629 N N . ALA A 1 83 ? -7.410 -4.501 -5.682 1.00 90.75 83 ALA A N 1
ATOM 630 C CA . ALA A 1 83 ? -7.810 -5.894 -5.519 1.00 90.75 83 ALA A CA 1
ATOM 631 C C . ALA A 1 83 ? -7.781 -6.323 -4.043 1.00 90.75 83 ALA A C 1
ATOM 633 O O . ALA A 1 83 ? -8.704 -6.991 -3.580 1.00 90.75 83 ALA A O 1
ATOM 634 N N . GLY A 1 84 ? -6.759 -5.896 -3.297 1.00 86.44 84 GLY A N 1
ATOM 635 C CA . GLY A 1 84 ? -6.631 -6.135 -1.864 1.00 86.44 84 GLY A CA 1
ATOM 636 C C . GLY A 1 84 ? -7.777 -5.512 -1.073 1.00 86.44 84 GLY A C 1
ATOM 637 O O . GLY A 1 84 ? -8.411 -6.206 -0.286 1.00 86.44 84 GLY A O 1
ATOM 638 N N . GLN A 1 85 ? -8.111 -4.244 -1.320 1.00 86.81 85 GLN A N 1
ATOM 639 C CA . GLN A 1 85 ? -9.224 -3.564 -0.649 1.00 86.81 85 GLN A CA 1
ATOM 640 C C . GLN A 1 85 ? -10.571 -4.244 -0.927 1.00 86.81 85 GLN A C 1
ATOM 642 O O . GLN A 1 85 ? -11.360 -4.431 -0.003 1.00 86.81 85 GLN A O 1
ATOM 647 N N . LEU A 1 86 ? -10.820 -4.679 -2.167 1.00 88.38 86 LEU A N 1
ATOM 648 C CA . LEU A 1 86 ? -12.028 -5.436 -2.514 1.00 88.38 86 LEU A CA 1
ATOM 649 C C . LEU A 1 86 ? -12.065 -6.806 -1.819 1.00 88.38 86 LEU A C 1
ATOM 651 O O . LEU A 1 86 ? -13.097 -7.194 -1.272 1.00 88.38 86 LEU A O 1
ATOM 655 N N . PHE A 1 87 ? -10.940 -7.525 -1.809 1.00 88.62 87 PHE A N 1
ATOM 656 C CA . PHE A 1 87 ? -10.831 -8.837 -1.175 1.00 88.62 87 PHE A CA 1
ATOM 657 C C . PHE A 1 87 ? -10.997 -8.760 0.346 1.00 88.62 87 PHE A C 1
ATOM 659 O O . PHE A 1 87 ? -11.791 -9.508 0.912 1.00 88.62 87 PHE A O 1
ATOM 666 N N . PHE A 1 88 ? -10.290 -7.846 1.013 1.00 82.12 88 PHE A N 1
ATOM 667 C CA . PHE A 1 88 ? -10.379 -7.662 2.462 1.00 82.12 88 PHE A CA 1
ATOM 668 C C . PHE A 1 88 ? -11.707 -7.039 2.893 1.00 82.12 88 PHE A C 1
ATOM 670 O O . PHE A 1 88 ? -12.196 -7.382 3.965 1.00 82.12 88 PHE A O 1
ATOM 677 N N . GLY A 1 89 ? -12.325 -6.197 2.060 1.00 83.50 89 GLY A N 1
ATOM 678 C CA . GLY A 1 89 ? -13.689 -5.715 2.281 1.00 83.50 89 GLY A CA 1
ATOM 679 C C . GLY A 1 89 ? -14.692 -6.869 2.298 1.00 83.50 89 GLY A C 1
ATOM 680 O O . GLY A 1 89 ? -15.432 -7.037 3.263 1.00 83.50 89 GLY A O 1
ATOM 681 N N . TRP A 1 90 ? -14.635 -7.740 1.286 1.00 86.25 90 TRP A N 1
ATOM 682 C CA . TRP A 1 90 ?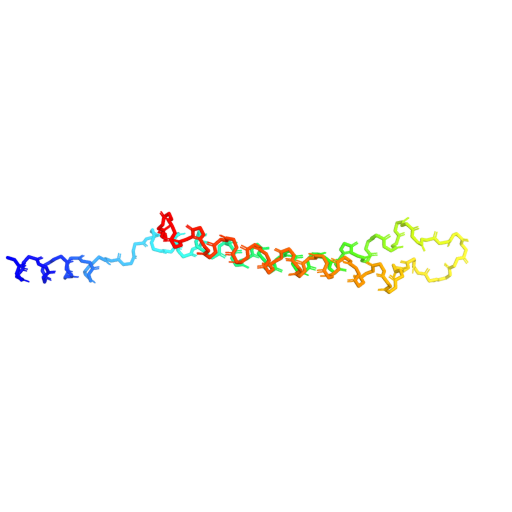 -15.462 -8.948 1.241 1.00 86.25 90 TRP A CA 1
ATOM 683 C C . TRP A 1 90 ? -15.162 -9.924 2.392 1.00 86.25 90 TRP A C 1
ATOM 685 O O . TRP A 1 90 ? -16.072 -10.533 2.956 1.00 86.25 90 TRP A O 1
ATOM 695 N N . LEU A 1 91 ? -13.889 -10.076 2.766 1.00 83.75 91 LEU A N 1
ATOM 696 C CA . LEU A 1 91 ? -13.482 -10.933 3.878 1.00 83.75 91 LEU A CA 1
ATOM 697 C C . LEU A 1 91 ? -13.998 -10.397 5.222 1.00 83.75 91 LEU A C 1
ATOM 699 O O . LEU A 1 91 ? -14.487 -11.180 6.035 1.00 83.75 91 LEU A O 1
ATOM 703 N N . GLY A 1 92 ? -13.934 -9.080 5.433 1.00 81.88 92 GLY A N 1
ATOM 704 C CA . GLY A 1 92 ? -14.456 -8.410 6.624 1.00 81.88 92 GLY A CA 1
ATOM 705 C C . GLY A 1 92 ? -15.966 -8.585 6.781 1.00 81.88 92 GLY A C 1
ATOM 706 O O . GLY A 1 92 ? -16.435 -8.852 7.887 1.00 81.88 92 GLY A O 1
ATOM 707 N N . ASP A 1 93 ? -16.713 -8.549 5.674 1.00 81.12 93 ASP A N 1
ATOM 708 C CA . ASP A 1 93 ? -18.155 -8.828 5.674 1.00 81.12 93 ASP A CA 1
ATOM 709 C C . ASP A 1 93 ? -18.476 -10.282 6.065 1.00 81.12 93 ASP A C 1
ATOM 711 O O . ASP A 1 93 ? -19.520 -10.551 6.661 1.00 81.12 93 ASP A O 1
ATOM 715 N N . LYS A 1 94 ? -17.587 -11.237 5.755 1.00 78.38 94 LYS A N 1
ATOM 716 C CA . LYS A 1 94 ? -17.830 -12.672 5.983 1.00 78.38 94 LYS A CA 1
ATOM 717 C C . LYS A 1 94 ? -17.296 -13.199 7.320 1.00 78.38 94 LYS A C 1
ATOM 719 O O . LYS A 1 94 ? -17.903 -14.105 7.887 1.00 78.38 94 LYS A O 1
ATOM 724 N N . MET A 1 95 ? -16.157 -12.697 7.798 1.00 76.00 95 MET A N 1
ATOM 725 C CA . MET A 1 95 ? -15.470 -13.196 9.003 1.00 76.00 95 MET A CA 1
ATOM 726 C C . MET A 1 95 ? -15.665 -12.316 10.247 1.00 76.00 95 MET A C 1
ATOM 728 O O . MET A 1 95 ? -15.294 -12.746 11.339 1.00 76.00 95 MET A O 1
ATOM 732 N N . GLY A 1 96 ? -16.300 -11.147 10.112 1.00 65.38 96 GLY A N 1
ATOM 733 C CA . GLY A 1 96 ? -16.445 -10.176 11.198 1.00 65.38 96 GLY A CA 1
ATOM 734 C C . GLY A 1 96 ? -15.206 -9.284 11.354 1.00 65.38 96 GLY A C 1
ATOM 735 O O . GLY A 1 96 ? -14.103 -9.674 10.972 1.00 65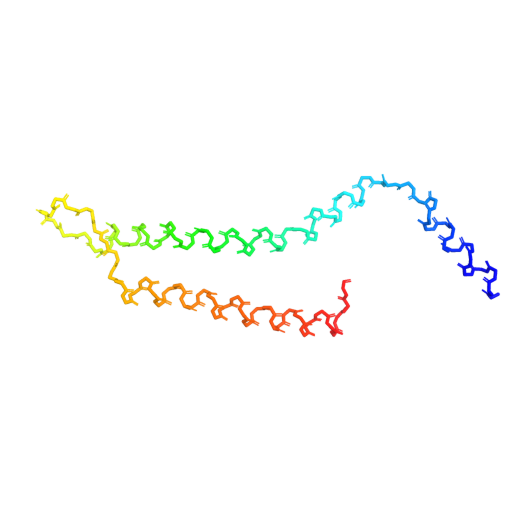.38 96 GLY A O 1
ATOM 736 N N . ARG A 1 97 ? -15.425 -8.065 11.869 1.00 60.84 97 ARG A N 1
ATOM 737 C CA . ARG A 1 97 ? -14.409 -7.009 12.047 1.00 60.84 97 ARG A CA 1
ATOM 738 C C . ARG A 1 97 ? -13.463 -7.280 13.208 1.00 60.84 97 ARG A C 1
ATOM 740 O O . ARG A 1 97 ? -13.974 -7.651 14.287 1.00 60.84 97 ARG A O 1
#

InterPro domains:
  IPR005828 Major facilitator, sugar transporter-like [PF00083] (26-97)
  IPR020846 Major facilitator superfamily domain [PS50850] (24-97)
  IPR036259 MFS transporter superfamily [G3DSA:1.20.1250.20] (20-97)
  IPR036259 MFS transporter superfamily [SSF103473] (11-97)

Secondary structure (DSSP, 8-state):
-HHHHHHHHHHHHSS---HHHHHHHHHHHHHHHHHHHHHHHHHHHHHHHHHHHSPPTT-SS-----HHHHHHHHHHHHHHHHHHHHHHHHHHHHH--

Organism: NCBI:txid34289